Protein AF-A0A954I0S1-F1 (afdb_monomer_lite)

Structure (mmCIF, N/CA/C/O backbone):
data_AF-A0A954I0S1-F1
#
_entry.id   AF-A0A954I0S1-F1
#
loop_
_atom_site.group_PDB
_atom_site.id
_atom_site.type_symbol
_atom_site.label_atom_id
_atom_site.label_alt_id
_atom_site.label_comp_id
_atom_site.label_asym_id
_atom_site.label_entity_id
_atom_site.label_seq_id
_atom_site.pdbx_PDB_ins_code
_atom_site.Cartn_x
_atom_site.Cartn_y
_atom_site.Cartn_z
_atom_site.occup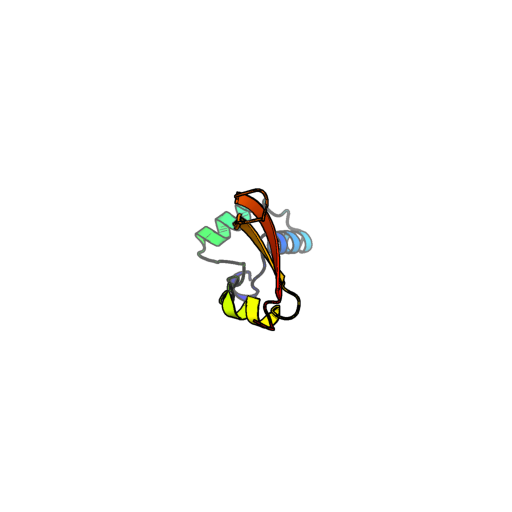ancy
_atom_site.B_iso_or_equiv
_atom_site.auth_seq_id
_atom_site.auth_comp_id
_atom_site.auth_asym_id
_atom_site.auth_atom_id
_atom_site.pdbx_PDB_model_num
ATOM 1 N N . MET A 1 1 ? 12.650 2.882 -33.802 1.00 56.69 1 MET A N 1
ATOM 2 C CA . MET A 1 1 ? 13.029 1.971 -32.698 1.00 56.69 1 MET A CA 1
ATOM 3 C C . MET A 1 1 ? 12.117 2.120 -31.484 1.00 56.69 1 MET A C 1
ATOM 5 O O . MET A 1 1 ? 11.403 1.170 -31.209 1.00 56.69 1 MET A O 1
ATOM 9 N N . ALA A 1 2 ? 12.025 3.294 -30.846 1.00 57.91 2 ALA A N 1
ATOM 10 C CA . ALA A 1 2 ? 11.219 3.498 -29.629 1.00 57.91 2 ALA A CA 1
ATOM 11 C C . ALA A 1 2 ? 9.741 3.046 -29.721 1.00 57.91 2 ALA A C 1
ATOM 13 O O . ALA A 1 2 ? 9.251 2.374 -28.821 1.00 57.91 2 ALA A O 1
ATOM 14 N N . ARG A 1 3 ? 9.059 3.323 -30.845 1.00 55.38 3 ARG A N 1
ATOM 15 C CA . ARG A 1 3 ? 7.656 2.921 -31.085 1.00 55.38 3 ARG A CA 1
ATOM 16 C C . ARG A 1 3 ? 7.424 1.399 -31.080 1.00 55.38 3 ARG A C 1
ATOM 18 O O . ARG A 1 3 ? 6.325 0.965 -30.774 1.00 55.38 3 ARG A O 1
ATOM 25 N N . LYS A 1 4 ? 8.428 0.595 -31.456 1.00 59.56 4 LYS A N 1
ATOM 26 C CA . LYS A 1 4 ? 8.297 -0.873 -31.555 1.00 59.56 4 LYS A CA 1
ATOM 27 C C . LYS A 1 4 ? 8.713 -1.595 -30.274 1.00 59.56 4 LYS A C 1
ATOM 29 O O . LYS A 1 4 ? 8.258 -2.705 -30.043 1.00 59.56 4 LYS A O 1
ATOM 34 N N . THR A 1 5 ? 9.599 -0.998 -29.478 1.00 68.06 5 THR A N 1
ATOM 35 C CA . THR A 1 5 ? 10.246 -1.684 -28.352 1.00 68.06 5 THR A CA 1
ATOM 36 C C . THR A 1 5 ? 9.692 -1.302 -26.985 1.00 68.06 5 THR A C 1
ATOM 38 O O . THR A 1 5 ? 9.977 -2.003 -26.018 1.00 68.06 5 THR A O 1
ATOM 41 N N . GLY A 1 6 ? 8.944 -0.198 -26.870 1.00 67.31 6 GLY A N 1
ATOM 42 C CA . GLY A 1 6 ? 8.451 0.265 -25.572 1.00 67.31 6 GLY A CA 1
ATOM 43 C C . GLY A 1 6 ? 9.588 0.615 -24.596 1.00 67.31 6 GLY A C 1
ATOM 44 O O . GLY A 1 6 ? 9.535 0.311 -23.404 1.00 67.31 6 GLY A O 1
ATOM 45 N N . TRP A 1 7 ? 10.678 1.195 -25.095 1.00 78.88 7 TRP A N 1
ATOM 46 C CA . TRP A 1 7 ? 11.800 1.588 -24.244 1.00 78.88 7 TRP A CA 1
ATOM 47 C C . TRP A 1 7 ? 11.553 2.919 -23.546 1.00 78.88 7 TRP A C 1
ATOM 49 O O . TRP A 1 7 ? 11.443 3.940 -24.203 1.00 78.88 7 TRP A O 1
ATOM 59 N N . GLY A 1 8 ? 11.609 2.956 -22.215 1.00 80.88 8 GLY A N 1
ATOM 60 C CA . GLY A 1 8 ? 11.587 4.226 -21.482 1.00 80.88 8 GLY A CA 1
ATOM 61 C C . GLY A 1 8 ? 12.732 5.178 -21.874 1.00 80.88 8 GLY A C 1
ATOM 62 O O . GLY A 1 8 ? 13.787 4.753 -22.351 1.00 80.88 8 GLY A O 1
ATOM 63 N N . TYR A 1 9 ? 12.549 6.478 -21.621 1.00 86.44 9 TYR A N 1
ATOM 64 C CA . TYR A 1 9 ? 13.477 7.543 -22.037 1.00 86.44 9 TYR A CA 1
ATOM 65 C C . TYR A 1 9 ? 14.939 7.291 -21.627 1.00 86.44 9 TYR A C 1
ATOM 67 O O . TYR A 1 9 ? 15.846 7.416 -22.448 1.00 86.44 9 TYR A O 1
ATOM 75 N N . SER A 1 10 ? 15.175 6.867 -20.382 1.00 85.56 10 SER A N 1
ATOM 76 C CA . SER A 1 10 ? 16.523 6.574 -19.876 1.00 85.56 10 SER A CA 1
ATOM 77 C C . SER A 1 10 ? 17.159 5.360 -20.557 1.00 85.56 10 SER A C 1
ATOM 79 O O . SER A 1 10 ? 18.376 5.312 -20.727 1.00 85.56 10 SER A O 1
ATOM 81 N N . ARG A 1 11 ? 16.347 4.383 -20.989 1.00 85.94 11 ARG A N 1
ATOM 82 C CA . ARG A 1 11 ? 16.855 3.215 -21.714 1.00 85.94 11 ARG A CA 1
ATOM 83 C C . ARG A 1 11 ? 17.332 3.609 -23.107 1.00 85.94 11 ARG A C 1
ATOM 85 O O . ARG A 1 11 ? 18.408 3.185 -23.503 1.00 85.94 11 ARG A O 1
ATOM 92 N N . ILE A 1 12 ? 16.586 4.470 -23.800 1.00 87.75 12 ILE A N 1
ATOM 93 C CA . ILE A 1 12 ? 16.990 5.022 -25.103 1.00 87.75 12 ILE A CA 1
ATOM 94 C C . ILE A 1 12 ? 18.320 5.773 -24.977 1.00 87.75 12 ILE A C 1
ATOM 96 O O . ILE A 1 12 ? 19.220 5.556 -25.782 1.00 87.75 12 ILE A O 1
ATOM 100 N N . GLN A 1 13 ? 18.473 6.600 -23.940 1.00 90.06 13 GLN A N 1
ATOM 101 C CA . GLN A 1 13 ? 19.723 7.319 -23.684 1.00 90.06 13 GLN A CA 1
ATOM 102 C C . GLN A 1 13 ? 20.913 6.366 -23.474 1.00 90.06 13 GLN A C 1
ATOM 104 O O . GLN A 1 13 ? 21.989 6.580 -24.029 1.00 90.06 13 GLN A O 1
ATOM 109 N N . GLY A 1 14 ? 20.714 5.299 -22.695 1.00 90.00 14 GLY A N 1
ATOM 110 C CA . GLY A 1 14 ? 21.745 4.290 -22.450 1.00 90.00 14 GLY A CA 1
ATOM 111 C C . GLY A 1 14 ? 22.148 3.519 -23.708 1.00 90.00 14 GLY A C 1
ATOM 112 O O . GLY A 1 14 ? 23.331 3.256 -23.903 1.00 90.00 14 GLY A O 1
ATOM 113 N N . GLU A 1 15 ? 21.194 3.195 -24.583 1.00 90.12 15 GLU A N 1
ATOM 114 C CA . GLU A 1 15 ? 21.492 2.526 -25.856 1.00 90.12 15 GLU A CA 1
ATOM 115 C C . GLU A 1 15 ? 22.218 3.451 -26.841 1.00 90.12 15 GLU A C 1
ATOM 117 O O . GLU A 1 15 ? 23.154 3.017 -27.503 1.00 90.12 15 GLU A O 1
ATOM 122 N N . LEU A 1 16 ? 21.881 4.744 -26.881 1.00 90.38 16 LEU A N 1
ATOM 123 C CA . LEU A 1 16 ? 22.641 5.724 -27.667 1.00 90.38 16 LEU A CA 1
ATOM 124 C C . LEU A 1 16 ? 24.103 5.814 -27.207 1.00 90.38 16 LEU A C 1
ATOM 126 O O . LEU A 1 16 ? 25.007 5.810 -28.040 1.00 90.38 16 LEU A O 1
ATOM 130 N N . ARG A 1 17 ? 24.335 5.801 -25.887 1.00 91.56 17 ARG A N 1
ATOM 131 C CA . ARG A 1 17 ? 25.689 5.765 -25.316 1.00 91.56 17 ARG A CA 1
ATOM 132 C C . ARG A 1 17 ? 26.436 4.482 -25.688 1.00 91.56 17 ARG A C 1
ATOM 134 O O . ARG A 1 17 ? 27.620 4.533 -25.999 1.00 91.56 17 ARG A O 1
ATOM 141 N N . ARG A 1 18 ? 25.754 3.331 -25.677 1.00 90.31 18 ARG A N 1
ATOM 142 C CA . ARG A 1 18 ? 26.331 2.036 -26.086 1.00 90.31 18 ARG A CA 1
ATOM 143 C C . ARG A 1 18 ? 26.737 2.003 -27.557 1.00 90.31 18 ARG A C 1
ATOM 145 O O . ARG A 1 18 ? 27.706 1.338 -27.891 1.00 90.31 18 ARG A O 1
ATOM 152 N N . LEU A 1 19 ? 26.020 2.726 -28.412 1.00 92.56 19 LEU A N 1
ATOM 153 C CA . LEU A 1 19 ? 26.327 2.857 -29.837 1.00 92.56 19 LEU A CA 1
ATOM 154 C C . LEU A 1 19 ? 27.440 3.883 -30.132 1.00 92.56 19 LEU A C 1
ATOM 156 O O . LEU A 1 19 ? 27.763 4.095 -31.295 1.00 92.56 19 LEU A O 1
ATOM 160 N N . GLY A 1 20 ? 28.030 4.506 -29.104 1.00 90.00 20 GLY A N 1
ATOM 161 C CA . GLY A 1 20 ? 29.146 5.446 -29.249 1.00 90.00 20 GLY A CA 1
ATOM 162 C C . GLY A 1 20 ? 28.735 6.892 -29.538 1.00 90.00 20 GLY A C 1
ATOM 163 O O . GLY A 1 20 ? 29.598 7.720 -29.812 1.00 90.00 20 GLY A O 1
ATOM 164 N N . PHE A 1 21 ? 27.443 7.218 -29.461 1.00 90.38 21 PHE A N 1
ATOM 165 C CA . PHE A 1 21 ? 26.982 8.603 -29.543 1.00 90.38 21 PHE A CA 1
ATOM 166 C C . PHE A 1 21 ? 27.089 9.282 -28.179 1.00 90.38 21 PHE A C 1
ATOM 168 O O . PHE A 1 21 ? 26.870 8.636 -27.153 1.00 90.38 21 PHE A O 1
ATOM 175 N N . ASP A 1 22 ? 27.344 10.592 -28.168 1.00 90.31 22 ASP A N 1
ATOM 176 C CA . ASP A 1 22 ? 27.116 11.417 -26.981 1.00 90.31 22 ASP A CA 1
ATOM 177 C C . ASP A 1 22 ? 25.616 11.735 -26.888 1.00 90.31 22 ASP A C 1
ATOM 179 O O . ASP A 1 22 ? 25.083 12.479 -27.721 1.00 90.31 22 ASP A O 1
ATOM 183 N N . PRO A 1 23 ? 24.871 11.092 -25.972 1.00 86.44 23 PRO A N 1
ATOM 184 C CA . PRO A 1 23 ? 23.430 11.184 -26.003 1.00 86.44 23 PRO A CA 1
ATOM 185 C C . PRO A 1 23 ? 22.968 12.517 -25.398 1.00 86.44 23 PRO A C 1
ATOM 187 O O . PRO A 1 23 ? 23.432 12.904 -24.321 1.00 86.44 23 PRO A O 1
ATOM 190 N N . PRO A 1 24 ? 21.967 13.183 -25.999 1.00 86.88 24 PRO A N 1
ATOM 191 C CA . PRO A 1 24 ? 21.366 14.359 -25.393 1.00 86.88 24 PRO A CA 1
ATOM 192 C C . PRO A 1 24 ? 20.701 14.004 -24.053 1.00 86.88 24 PRO A C 1
ATOM 194 O O . PRO A 1 24 ? 20.469 12.834 -23.717 1.00 86.88 24 PRO A O 1
ATOM 197 N N . SER A 1 25 ? 20.369 15.026 -23.266 1.00 89.44 25 SER A N 1
ATOM 198 C CA . SER A 1 25 ? 19.682 14.837 -21.988 1.00 89.44 25 SER A CA 1
ATOM 199 C C . SER A 1 25 ? 18.359 14.072 -22.159 1.00 89.44 25 SER A C 1
ATOM 201 O O . SER A 1 25 ? 17.687 14.137 -23.194 1.00 89.44 25 SER A O 1
ATOM 203 N N . VAL A 1 26 ? 17.943 13.365 -21.105 1.00 87.81 26 VAL A N 1
ATOM 204 C CA . VAL A 1 26 ? 16.682 12.602 -21.088 1.00 87.81 26 VAL A CA 1
ATOM 205 C C . VAL A 1 26 ? 15.474 13.497 -21.408 1.00 87.81 26 VAL A C 1
ATOM 207 O O . VAL A 1 26 ? 14.530 13.051 -22.060 1.00 87.81 26 VAL A O 1
ATOM 210 N N . SER A 1 27 ? 15.506 14.771 -21.003 1.00 87.50 27 SER A N 1
ATOM 211 C CA . SER A 1 27 ? 14.460 15.755 -21.310 1.00 87.50 27 SER A CA 1
ATOM 212 C C . SER A 1 27 ? 14.395 16.099 -22.799 1.00 87.50 27 SER A C 1
ATOM 214 O O . SER A 1 27 ? 13.301 16.176 -23.355 1.00 87.50 27 SER A O 1
ATOM 216 N N . THR A 1 28 ? 15.539 16.233 -23.469 1.00 89.19 28 THR A N 1
ATOM 217 C CA . THR A 1 28 ? 15.599 16.451 -24.920 1.00 89.19 28 THR A CA 1
ATOM 218 C C . THR A 1 28 ? 15.071 15.239 -25.679 1.00 89.19 28 THR A C 1
ATOM 220 O O . THR A 1 28 ? 14.235 15.391 -26.567 1.00 89.19 28 THR A O 1
ATOM 223 N N . ILE A 1 29 ? 15.462 14.026 -25.274 1.00 88.56 29 ILE A N 1
ATOM 224 C CA . ILE A 1 29 ? 14.929 12.777 -25.843 1.00 88.56 29 ILE A CA 1
ATOM 225 C C . ILE A 1 29 ? 13.404 12.718 -25.669 1.00 88.56 29 ILE A C 1
ATOM 227 O O . ILE A 1 29 ? 12.683 12.415 -26.620 1.00 88.56 29 ILE A O 1
ATOM 231 N N . ARG A 1 30 ? 12.892 13.068 -24.482 1.00 86.50 30 ARG A N 1
ATOM 232 C CA . ARG A 1 30 ? 11.449 13.155 -24.212 1.00 86.50 30 ARG A CA 1
ATOM 233 C C . ARG A 1 30 ? 10.749 14.161 -25.121 1.00 86.50 30 ARG A C 1
ATOM 235 O O . ARG A 1 30 ? 9.696 13.838 -25.662 1.00 86.50 30 ARG A O 1
ATOM 242 N N . ASN A 1 31 ? 11.312 15.354 -25.291 1.00 88.69 31 ASN A N 1
ATOM 243 C CA . ASN A 1 31 ? 10.729 16.394 -26.138 1.00 88.69 31 ASN A CA 1
ATOM 244 C C . ASN A 1 31 ? 10.666 15.954 -27.602 1.00 88.69 31 ASN A C 1
ATOM 246 O O . ASN A 1 31 ? 9.609 16.074 -28.211 1.00 88.69 31 ASN A O 1
ATOM 250 N N . ILE A 1 32 ? 11.748 15.378 -28.134 1.00 89.38 32 ILE A N 1
ATOM 251 C CA . ILE A 1 32 ? 11.798 14.857 -29.508 1.00 89.38 32 ILE A CA 1
ATOM 252 C C . ILE A 1 32 ? 10.737 13.771 -29.711 1.00 89.38 32 ILE A C 1
ATOM 254 O O . ILE A 1 32 ? 9.970 13.825 -30.670 1.00 89.38 32 ILE A O 1
ATOM 258 N N . LEU A 1 33 ? 10.656 12.802 -28.793 1.00 86.69 33 LEU A N 1
ATOM 259 C CA . LEU A 1 33 ? 9.695 11.701 -28.890 1.00 86.69 33 LEU A CA 1
ATOM 260 C C . LEU A 1 33 ? 8.247 12.188 -28.768 1.00 86.69 33 LEU A C 1
ATOM 262 O O . LEU A 1 33 ? 7.396 11.750 -29.538 1.00 86.69 33 LEU A O 1
ATOM 266 N N . ARG A 1 34 ? 7.983 13.155 -27.881 1.00 84.94 34 ARG A N 1
ATOM 267 C CA . ARG A 1 34 ? 6.666 13.787 -27.743 1.00 84.94 34 ARG A CA 1
ATOM 268 C C . ARG A 1 34 ? 6.265 14.547 -29.007 1.00 84.94 34 ARG A C 1
ATOM 270 O O . ARG A 1 34 ? 5.143 14.376 -29.467 1.00 84.94 34 ARG A O 1
ATOM 277 N N . THR A 1 35 ? 7.166 15.341 -29.588 1.00 87.25 35 THR A N 1
ATOM 278 C CA . THR A 1 35 ? 6.917 16.056 -30.854 1.00 87.25 35 THR A CA 1
ATOM 279 C C . THR A 1 35 ? 6.666 15.082 -32.006 1.00 87.25 35 THR A C 1
ATOM 281 O O . THR A 1 35 ? 5.818 15.336 -32.852 1.00 87.25 35 THR A O 1
ATOM 284 N N . ALA A 1 36 ? 7.338 13.929 -32.008 1.00 85.62 36 ALA A N 1
ATOM 285 C CA . ALA A 1 36 ? 7.110 12.858 -32.976 1.00 85.62 36 ALA A CA 1
ATOM 286 C C . ALA A 1 36 ? 5.846 12.010 -32.698 1.00 85.62 36 ALA A C 1
ATOM 288 O O . ALA A 1 36 ? 5.588 11.044 -33.422 1.00 85.62 36 ALA A O 1
ATOM 289 N N . GLY A 1 37 ? 5.081 12.313 -31.640 1.00 81.50 37 GLY A N 1
ATOM 290 C CA . GLY A 1 37 ? 3.899 11.544 -31.238 1.00 81.50 37 GLY A CA 1
ATOM 291 C C . GLY A 1 37 ? 4.214 10.096 -30.842 1.00 81.50 37 GLY A C 1
ATOM 292 O O . GLY A 1 37 ? 3.398 9.202 -31.053 1.00 81.50 37 GLY A O 1
ATOM 293 N N . ILE A 1 38 ? 5.423 9.830 -30.342 1.00 81.94 38 ILE A N 1
ATOM 294 C CA . ILE A 1 38 ? 5.861 8.507 -29.893 1.00 81.94 38 ILE A CA 1
ATOM 295 C C . ILE A 1 38 ? 5.886 8.522 -28.369 1.00 81.94 38 ILE A C 1
ATOM 297 O O . ILE A 1 38 ? 6.763 9.152 -27.783 1.00 81.94 38 ILE A O 1
ATOM 301 N N . ASP A 1 39 ? 4.968 7.794 -27.733 1.00 71.62 39 ASP A N 1
ATOM 302 C CA . ASP A 1 39 ? 5.115 7.442 -26.321 1.00 71.62 39 ASP A CA 1
ATOM 303 C C . ASP A 1 39 ? 6.020 6.208 -26.231 1.00 71.62 39 ASP A C 1
ATOM 305 O O . ASP A 1 39 ? 5.669 5.143 -26.748 1.00 71.62 39 ASP A O 1
ATOM 309 N N . PRO A 1 40 ? 7.237 6.341 -25.688 1.00 65.56 40 PRO A N 1
ATOM 310 C CA . PRO A 1 40 ? 8.190 5.251 -25.693 1.00 65.56 40 PRO A CA 1
ATOM 311 C C . PRO A 1 40 ? 8.002 4.352 -24.467 1.00 65.56 40 PRO A C 1
ATOM 313 O O . PRO A 1 40 ? 8.544 3.254 -24.436 1.00 65.56 40 PRO A O 1
ATOM 316 N N . ALA A 1 41 ? 7.207 4.767 -23.477 1.00 64.81 41 ALA A N 1
ATOM 317 C CA . ALA A 1 41 ? 6.691 3.835 -22.496 1.00 64.81 41 ALA A CA 1
ATOM 318 C C . ALA A 1 41 ? 5.493 3.120 -23.143 1.00 64.81 41 ALA A C 1
ATOM 320 O O . ALA A 1 41 ? 4.544 3.796 -23.539 1.00 64.81 41 ALA A O 1
ATOM 321 N N . PRO A 1 42 ? 5.500 1.779 -23.273 1.00 60.56 42 PRO A N 1
ATOM 322 C CA . PRO A 1 42 ? 4.288 1.055 -23.604 1.00 60.56 42 PRO A CA 1
ATOM 323 C C . PRO A 1 42 ? 3.340 1.448 -22.491 1.00 60.56 42 PRO A C 1
ATOM 325 O O . PRO A 1 42 ? 3.713 1.296 -21.321 1.00 60.56 42 PRO A O 1
ATOM 328 N N . GLY A 1 43 ? 2.233 2.100 -22.874 1.00 59.75 43 GLY A N 1
ATOM 329 C CA . GLY A 1 43 ? 1.322 2.754 -21.951 1.00 59.75 43 GLY A CA 1
ATOM 330 C C . GLY A 1 43 ? 1.226 1.872 -20.733 1.00 59.75 43 GLY A C 1
ATOM 331 O O . GLY A 1 43 ? 0.880 0.697 -20.876 1.00 59.75 43 GLY A O 1
ATOM 332 N N . ARG A 1 44 ? 1.681 2.377 -19.576 1.00 57.84 44 ARG A N 1
ATOM 333 C CA . ARG A 1 44 ? 1.419 1.690 -18.322 1.00 57.84 44 ARG A CA 1
ATOM 334 C C . ARG A 1 44 ? -0.085 1.576 -18.336 1.00 57.84 44 ARG A C 1
ATOM 336 O O . ARG A 1 44 ? -0.768 2.555 -18.055 1.00 57.84 44 ARG A O 1
ATOM 343 N N . SER A 1 45 ? -0.598 0.421 -18.746 1.00 58.00 45 SER A N 1
ATOM 344 C CA . SER A 1 45 ? -1.933 0.044 -18.402 1.00 58.00 45 SER A CA 1
ATOM 345 C C . SER A 1 45 ? -1.839 0.094 -16.896 1.00 58.00 45 SER A C 1
ATOM 347 O O . SER A 1 45 ? -1.227 -0.767 -16.260 1.00 58.00 45 SER A O 1
ATOM 349 N N . THR A 1 46 ? -2.353 1.170 -16.320 1.00 59.25 46 THR A N 1
ATOM 350 C CA . THR A 1 46 ? -3.070 1.063 -15.077 1.00 59.25 46 THR A CA 1
ATOM 351 C C . THR A 1 46 ? -4.075 -0.034 -15.371 1.00 59.25 46 THR A C 1
ATOM 353 O O . THR A 1 46 ? -5.162 0.213 -15.888 1.00 59.25 46 THR A O 1
ATOM 356 N N . GLY A 1 47 ? -3.644 -1.287 -15.163 1.00 64.69 47 GLY A N 1
ATOM 357 C CA . GLY A 1 47 ? -4.559 -2.400 -15.050 1.00 64.69 47 GLY A CA 1
ATOM 358 C C . GLY A 1 47 ? -5.649 -1.888 -14.132 1.00 64.69 47 GLY A C 1
ATOM 359 O O . GLY A 1 47 ? -5.354 -1.134 -13.190 1.00 64.69 47 GLY A O 1
ATOM 360 N N . LYS A 1 48 ? -6.906 -2.156 -14.489 1.00 80.44 48 LYS A N 1
ATOM 361 C CA . LYS A 1 48 ? -8.039 -1.631 -13.723 1.00 80.44 48 LYS A CA 1
ATOM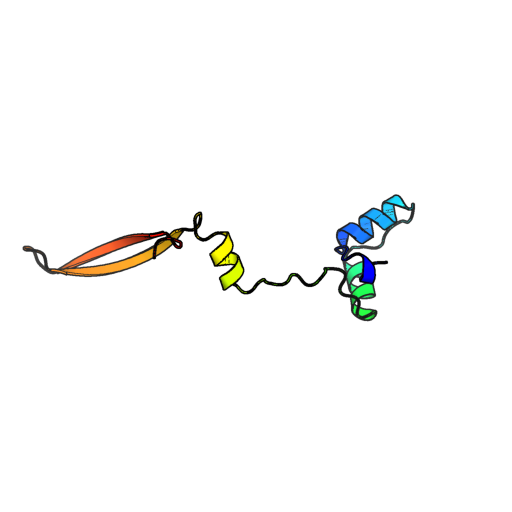 362 C C . LYS A 1 48 ? -7.727 -1.866 -12.249 1.00 80.44 48 LYS A C 1
ATOM 364 O O . LYS A 1 48 ? -7.214 -2.926 -11.907 1.00 80.44 48 LYS A O 1
ATOM 369 N N . TRP A 1 49 ? -7.957 -0.880 -11.387 1.00 80.38 49 TRP A N 1
ATOM 370 C CA . TRP A 1 49 ? -7.550 -0.975 -9.979 1.00 80.38 49 TRP A CA 1
ATOM 371 C C . TRP A 1 49 ? -8.033 -2.279 -9.317 1.00 80.38 49 TRP A C 1
ATOM 373 O O . TRP A 1 49 ? -7.319 -2.891 -8.529 1.00 80.38 49 TRP A O 1
ATOM 383 N N . SER A 1 50 ? -9.191 -2.776 -9.757 1.00 81.38 50 SER A N 1
ATOM 384 C CA . SER A 1 50 ? -9.730 -4.095 -9.424 1.00 81.38 50 SER A CA 1
ATOM 385 C C . SER A 1 50 ? -8.814 -5.276 -9.766 1.00 81.38 50 SER A C 1
ATOM 387 O O . SER A 1 50 ? -8.713 -6.211 -8.982 1.00 81.38 50 SER A O 1
ATOM 389 N N . GLU A 1 51 ? -8.136 -5.259 -10.909 1.00 84.00 51 GLU A N 1
ATOM 390 C CA . GLU A 1 51 ? -7.200 -6.300 -11.334 1.00 84.00 51 GLU A CA 1
ATOM 391 C C . GLU A 1 51 ? -5.928 -6.290 -10.482 1.00 84.00 51 GLU A C 1
ATOM 393 O O . GLU A 1 51 ? -5.442 -7.344 -10.077 1.00 84.00 51 GLU A O 1
ATOM 398 N N . PHE A 1 52 ? -5.413 -5.102 -10.153 1.00 83.56 52 PHE A N 1
ATOM 399 C CA . PHE A 1 52 ? -4.294 -4.979 -9.221 1.00 83.56 52 PHE A CA 1
ATOM 400 C C . PHE A 1 52 ? -4.668 -5.522 -7.839 1.00 83.56 52 PHE A C 1
ATOM 402 O O . PHE A 1 52 ? -3.925 -6.337 -7.287 1.00 83.56 52 PHE A O 1
ATOM 409 N N . LEU A 1 53 ? -5.828 -5.113 -7.316 1.00 85.81 53 LEU A N 1
ATOM 410 C CA . LEU A 1 53 ? -6.338 -5.585 -6.033 1.00 85.81 53 LE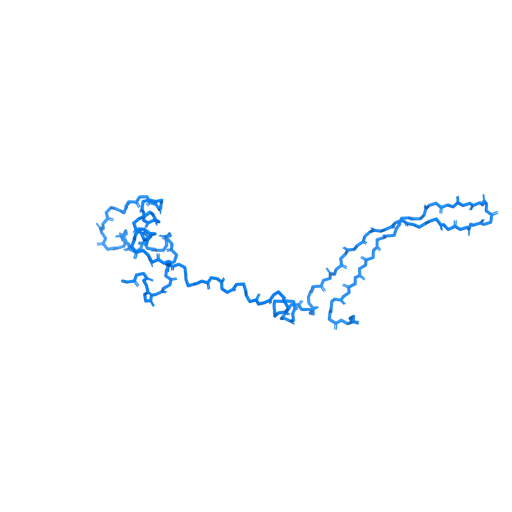U A CA 1
ATOM 411 C C . LEU A 1 53 ? -6.559 -7.095 -6.049 1.00 85.81 53 LEU A C 1
ATOM 413 O O . LEU A 1 53 ? -6.100 -7.762 -5.13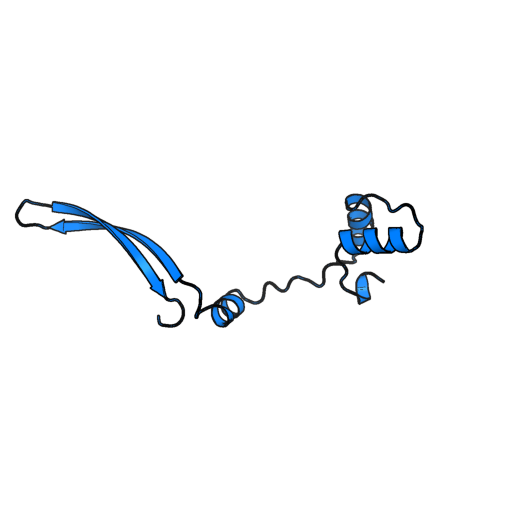8 1.00 85.81 53 LEU A O 1
ATOM 417 N N . SER A 1 54 ? -7.168 -7.654 -7.096 1.00 83.81 54 SER A N 1
ATOM 418 C CA . SER A 1 54 ? -7.399 -9.099 -7.214 1.00 83.81 54 SER A CA 1
ATOM 419 C C . SER A 1 54 ? -6.095 -9.902 -7.189 1.00 83.81 54 SER A C 1
ATOM 421 O O . SER A 1 54 ? -6.016 -10.912 -6.495 1.00 83.81 54 SER A O 1
ATOM 423 N N . ARG A 1 55 ? -5.044 -9.429 -7.872 1.00 86.56 55 ARG A N 1
ATOM 424 C CA . ARG A 1 55 ? -3.728 -10.094 -7.888 1.00 86.56 55 ARG A CA 1
ATOM 425 C C . ARG A 1 55 ? -3.002 -10.052 -6.540 1.00 86.56 55 ARG A C 1
ATOM 427 O O . ARG A 1 55 ? -2.195 -10.934 -6.273 1.00 86.56 55 ARG A O 1
ATOM 434 N N . HIS A 1 56 ? -3.267 -9.041 -5.714 1.00 84.56 56 HIS A N 1
ATOM 435 C CA . HIS A 1 56 ? -2.572 -8.821 -4.439 1.00 84.56 56 HIS A CA 1
ATOM 436 C C . HIS A 1 56 ? -3.495 -8.965 -3.219 1.00 84.56 56 HIS A C 1
ATOM 438 O O . HIS A 1 56 ? -3.092 -8.669 -2.100 1.00 84.56 56 HIS A O 1
ATOM 444 N N . ALA A 1 57 ? -4.737 -9.419 -3.400 1.00 86.56 57 ALA A N 1
ATOM 445 C CA . ALA A 1 57 ? -5.745 -9.420 -2.340 1.00 86.56 57 ALA A CA 1
ATOM 446 C C . ALA A 1 57 ? -5.321 -10.260 -1.126 1.00 86.56 57 ALA A C 1
ATOM 448 O O . ALA A 1 57 ? -5.666 -9.915 -0.002 1.00 86.56 57 ALA A O 1
ATOM 449 N N . SER A 1 58 ? -4.563 -11.339 -1.352 1.00 85.88 58 SER A N 1
ATOM 450 C CA . SER A 1 58 ? -4.063 -12.241 -0.306 1.00 85.88 58 SER A CA 1
ATOM 451 C C . SER A 1 58 ? -2.915 -11.666 0.524 1.00 85.88 58 SER A C 1
ATOM 453 O O . SER A 1 58 ? -2.581 -12.219 1.567 1.00 85.88 58 SER A O 1
ATOM 455 N N . THR A 1 59 ? -2.276 -10.589 0.063 1.00 87.56 59 THR A N 1
ATOM 456 C CA . THR A 1 59 ? -1.165 -9.934 0.768 1.00 87.56 59 THR A CA 1
ATOM 457 C C . THR A 1 59 ? -1.536 -8.547 1.282 1.00 87.56 59 THR A C 1
ATOM 459 O O . THR A 1 59 ? -0.848 -8.012 2.151 1.00 87.56 59 THR A O 1
ATOM 462 N N . LEU A 1 60 ? -2.624 -7.960 0.780 1.00 90.56 60 LEU A N 1
ATOM 463 C CA . LEU A 1 60 ? -3.068 -6.628 1.160 1.00 90.56 60 LEU A CA 1
ATOM 464 C C . LEU A 1 60 ? -3.995 -6.646 2.380 1.00 90.56 60 LEU A C 1
ATOM 466 O O . LEU A 1 60 ? -4.982 -7.382 2.452 1.00 90.56 60 LEU A O 1
ATOM 470 N N . TRP A 1 61 ? -3.712 -5.727 3.297 1.00 92.00 61 TRP A N 1
ATOM 471 C CA . TRP A 1 61 ? -4.562 -5.386 4.428 1.00 92.00 61 TRP A CA 1
ATOM 472 C C . TRP A 1 61 ? -4.994 -3.930 4.306 1.00 92.00 61 TRP A C 1
ATOM 474 O O . TRP A 1 61 ? -4.162 -3.045 4.106 1.00 92.00 61 TRP A O 1
ATOM 484 N N . ALA A 1 62 ? -6.293 -3.678 4.434 1.00 91.06 62 ALA A N 1
ATOM 485 C CA . ALA A 1 62 ? -6.804 -2.336 4.653 1.00 91.06 62 ALA A CA 1
ATOM 486 C C . ALA A 1 62 ? -6.686 -2.009 6.145 1.00 91.06 62 ALA A C 1
ATOM 488 O O . ALA A 1 62 ? -7.062 -2.818 6.992 1.00 91.06 62 ALA A O 1
ATOM 489 N N . CYS A 1 63 ? -6.148 -0.838 6.457 1.00 94.94 63 CYS A N 1
ATOM 490 C CA . CYS A 1 63 ? -6.033 -0.326 7.814 1.00 94.94 63 CYS A CA 1
ATOM 491 C C . CYS A 1 63 ? -6.878 0.941 7.902 1.00 94.94 63 CYS A C 1
ATOM 493 O O . CYS A 1 63 ? -6.751 1.808 7.036 1.00 94.94 63 CYS A O 1
ATOM 495 N N . ASP A 1 64 ? -7.741 1.026 8.908 1.00 94.38 64 ASP A N 1
ATOM 496 C CA . ASP A 1 64 ? -8.608 2.182 9.114 1.00 94.38 64 ASP A CA 1
ATOM 497 C C . ASP A 1 64 ? -8.689 2.536 10.601 1.00 94.38 64 ASP A C 1
ATOM 499 O O . ASP A 1 64 ? -8.443 1.701 11.477 1.00 94.38 64 ASP A O 1
ATOM 503 N N . PHE A 1 65 ? -9.020 3.788 10.884 1.00 95.88 65 PHE A N 1
ATOM 504 C CA . PHE A 1 65 ? -9.079 4.335 12.226 1.00 95.88 65 PHE A CA 1
ATOM 505 C C . PHE A 1 65 ? -10.358 5.140 12.408 1.00 95.88 65 PHE A C 1
ATOM 507 O O . PHE A 1 65 ? -10.634 6.064 11.646 1.00 95.88 65 PHE A O 1
ATOM 514 N N . PHE A 1 66 ? -11.126 4.826 13.447 1.00 94.44 66 PHE A N 1
ATOM 515 C CA . PHE A 1 66 ? -12.333 5.580 13.762 1.00 94.44 66 PHE A CA 1
ATOM 516 C C . PHE A 1 66 ? -12.538 5.724 15.262 1.00 94.44 66 PHE A C 1
ATOM 518 O O . PHE A 1 66 ? -12.042 4.933 16.068 1.00 94.44 66 PHE A O 1
ATOM 525 N N . THR A 1 67 ? -13.308 6.743 15.632 1.00 96.00 67 THR A N 1
ATOM 526 C CA . THR A 1 67 ? -13.711 6.977 17.013 1.00 96.00 67 THR A CA 1
ATOM 527 C C . THR A 1 67 ? -15.188 6.689 17.197 1.00 96.00 67 THR A C 1
ATOM 529 O O . THR A 1 67 ? -16.018 6.914 16.311 1.00 96.00 67 THR A O 1
ATOM 532 N N . LYS A 1 68 ? -15.539 6.156 18.366 1.00 94.88 68 LYS A N 1
ATOM 533 C CA . LYS A 1 68 ? -16.932 5.947 18.745 1.00 94.88 68 LYS A CA 1
ATOM 534 C C . LYS A 1 68 ? -17.126 6.284 20.209 1.00 94.88 68 LYS A C 1
ATOM 536 O O . LYS A 1 68 ? -16.406 5.789 21.072 1.00 94.88 68 LYS A O 1
ATOM 541 N N . GLN A 1 69 ? -18.147 7.086 20.490 1.00 95.06 69 GLN A N 1
ATOM 542 C CA . GLN A 1 69 ? -18.623 7.251 21.855 1.00 95.06 69 GLN A CA 1
ATOM 543 C C . GLN A 1 69 ? -19.342 5.985 22.317 1.00 95.06 69 GLN A C 1
ATOM 545 O O . GLN A 1 69 ? -20.310 5.542 21.690 1.00 95.06 69 GLN A O 1
ATOM 550 N N . VAL A 1 70 ? -18.855 5.419 23.417 1.00 94.31 70 VAL A N 1
ATOM 551 C CA . VAL A 1 70 ? -19.402 4.231 24.064 1.00 94.31 70 VAL A CA 1
ATOM 552 C C . VAL A 1 70 ? -19.848 4.606 25.471 1.00 94.31 70 VAL A C 1
ATOM 554 O O . VAL A 1 70 ? -19.116 5.241 26.229 1.00 94.31 70 VAL A O 1
ATOM 557 N N . TRP A 1 71 ? -21.068 4.212 25.823 1.00 95.38 71 TRP A N 1
ATOM 558 C CA . TRP A 1 71 ? -21.594 4.392 27.170 1.00 95.38 71 TRP A CA 1
ATOM 559 C C . TRP A 1 71 ? -21.007 3.334 28.100 1.00 95.38 71 TRP A C 1
ATOM 561 O O . TRP A 1 71 ? -21.172 2.136 27.878 1.00 95.38 71 TRP A O 1
ATOM 571 N N . THR A 1 72 ? -20.323 3.783 29.148 1.00 89.88 72 THR A N 1
ATOM 572 C CA . THR A 1 72 ? -19.809 2.926 30.220 1.00 89.88 72 THR A CA 1
ATOM 573 C C . THR A 1 72 ? -20.565 3.206 31.518 1.00 89.88 72 THR A C 1
ATOM 575 O O . THR A 1 72 ? -21.280 4.201 31.630 1.00 89.88 72 THR A O 1
ATOM 578 N N . LEU A 1 73 ? -20.361 2.374 32.543 1.00 90.81 73 LEU A N 1
ATOM 579 C CA . LEU A 1 73 ? -20.950 2.575 33.876 1.00 90.81 73 LEU A CA 1
ATOM 580 C C . LEU A 1 73 ? -20.566 3.919 34.531 1.00 90.81 73 LEU A C 1
ATOM 582 O O . LEU A 1 73 ? -21.224 4.343 35.473 1.00 90.81 73 LEU A O 1
ATOM 586 N N . ARG A 1 74 ? -19.504 4.584 34.053 1.00 91.12 74 ARG A N 1
ATOM 587 C CA . ARG A 1 74 ? -19.023 5.881 34.561 1.00 91.12 74 ARG A CA 1
ATOM 588 C C . ARG A 1 74 ? -19.397 7.066 33.660 1.00 91.12 74 ARG A C 1
ATOM 590 O O . ARG A 1 74 ? -18.963 8.179 33.933 1.00 91.12 74 ARG A O 1
ATOM 597 N N . GLY A 1 75 ? -20.181 6.838 32.603 1.00 93.19 75 GLY A N 1
ATOM 598 C CA . GLY A 1 75 ? -20.559 7.853 31.616 1.00 93.19 75 GLY A CA 1
ATOM 599 C C . GLY A 1 75 ? -20.025 7.568 30.205 1.00 93.19 75 GLY A C 1
ATOM 600 O O . GLY A 1 75 ? -19.483 6.483 29.948 1.00 93.19 75 GLY A O 1
ATOM 601 N N . PRO A 1 76 ? -20.210 8.513 29.268 1.00 94.50 76 PRO A N 1
ATOM 602 C CA . PRO A 1 76 ? -19.766 8.366 27.889 1.00 94.50 76 PRO A CA 1
ATOM 603 C C . PRO A 1 76 ? -18.242 8.492 27.800 1.00 94.50 76 PRO A C 1
ATOM 605 O O . PRO A 1 76 ? -17.646 9.424 28.336 1.00 94.50 76 PRO A O 1
ATOM 608 N N . VAL A 1 77 ? -17.614 7.546 27.106 1.00 94.38 77 VAL A N 1
ATOM 609 C CA . VAL A 1 77 ? -16.172 7.525 26.844 1.00 94.38 77 VAL A CA 1
ATOM 610 C C . VAL A 1 77 ? -15.951 7.464 25.339 1.00 94.38 77 VAL A C 1
ATOM 612 O O . VAL A 1 77 ? -16.615 6.701 24.637 1.00 94.38 77 VAL A O 1
ATOM 615 N N . GLU A 1 78 ? -15.017 8.264 24.831 1.00 95.44 78 GLU A N 1
ATOM 616 C CA . GLU A 1 78 ? -14.586 8.177 23.438 1.00 95.44 78 GLU A CA 1
ATOM 617 C C . GLU A 1 78 ? -13.556 7.057 23.282 1.00 95.44 78 GLU A C 1
ATOM 619 O O . GLU A 1 78 ? -12.477 7.091 23.873 1.00 95.44 78 GLU A O 1
ATOM 624 N N . MET A 1 79 ? -13.906 6.042 22.498 1.00 95.00 79 MET A N 1
ATOM 625 C CA . MET A 1 79 ? -12.998 4.959 22.147 1.00 95.00 79 MET A CA 1
ATOM 626 C C . MET A 1 79 ? -12.380 5.230 20.783 1.00 95.00 79 MET A C 1
ATOM 628 O O . MET A 1 79 ? -13.082 5.606 19.846 1.00 95.00 79 MET A O 1
ATOM 632 N N . TYR A 1 80 ? -11.079 4.982 20.676 1.00 95.31 80 TYR A N 1
ATOM 633 C CA . TYR A 1 80 ? -10.297 5.085 19.450 1.00 95.31 80 TYR A CA 1
ATOM 634 C C . TYR A 1 80 ? -9.970 3.670 18.976 1.00 95.31 80 TYR A C 1
ATOM 636 O O . TYR A 1 80 ? -9.326 2.910 19.700 1.00 95.31 80 TYR A O 1
ATOM 644 N N . LEU A 1 81 ? -10.446 3.295 17.791 1.00 95.75 81 LEU A N 1
ATOM 645 C CA . LEU A 1 81 ? -10.311 1.946 17.257 1.00 95.75 81 LEU A CA 1
ATOM 646 C C . LEU A 1 81 ? -9.435 1.967 16.009 1.00 95.75 81 LEU A C 1
ATOM 648 O O . LEU A 1 81 ? -9.730 2.676 15.050 1.00 95.75 81 LEU A O 1
ATOM 652 N N . LEU A 1 82 ? -8.389 1.142 16.022 1.00 96.50 82 LEU A N 1
ATOM 653 C CA . LEU A 1 82 ? -7.590 0.797 14.851 1.00 96.50 82 LEU A CA 1
ATOM 654 C C . LEU A 1 82 ? -8.036 -0.579 14.354 1.00 96.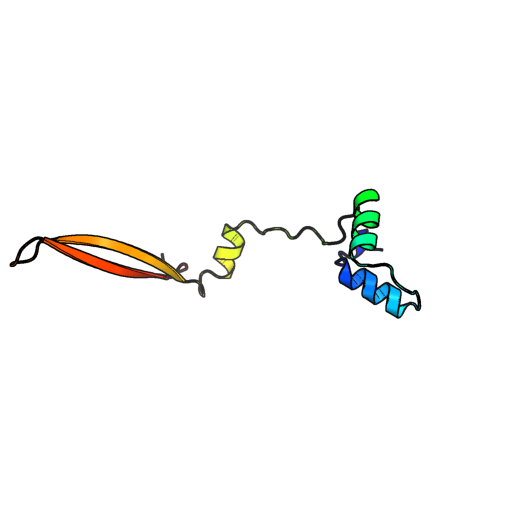50 82 LEU A C 1
ATOM 656 O O . LEU A 1 82 ? -7.982 -1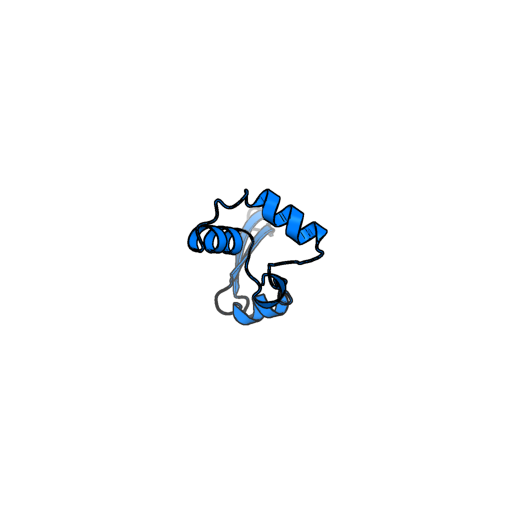.550 15.111 1.00 96.50 82 LEU A O 1
ATOM 660 N N . VAL A 1 83 ? -8.478 -0.668 13.102 1.00 94.06 83 VAL A N 1
ATOM 661 C CA . VAL A 1 83 ? -8.972 -1.915 12.508 1.00 94.06 83 VAL A CA 1
ATOM 662 C C . VAL A 1 83 ? -8.136 -2.332 11.308 1.00 94.06 83 VAL A C 1
ATOM 664 O O . VAL A 1 83 ? -7.717 -1.506 10.501 1.00 94.06 83 VAL A O 1
ATOM 667 N N . PHE A 1 84 ? -7.934 -3.642 11.180 1.00 93.44 84 PHE A N 1
ATOM 668 C CA . PHE A 1 84 ? -7.250 -4.271 10.057 1.00 93.44 84 PHE A CA 1
ATOM 669 C C . PHE A 1 84 ? -8.220 -5.218 9.356 1.00 93.44 84 PHE A C 1
ATOM 671 O O . PHE A 1 84 ? -8.790 -6.110 9.983 1.00 93.44 84 PHE A O 1
ATOM 678 N N . ILE A 1 85 ? -8.414 -5.026 8.054 1.00 92.62 85 ILE A N 1
ATOM 679 C CA . ILE A 1 85 ? -9.327 -5.814 7.229 1.00 92.62 85 ILE A CA 1
ATOM 680 C C . ILE A 1 85 ? -8.515 -6.483 6.128 1.00 92.62 85 ILE A C 1
ATOM 682 O O . ILE A 1 85 ? -7.928 -5.815 5.276 1.00 92.62 85 ILE A O 1
ATOM 686 N N . HIS A 1 86 ? -8.487 -7.811 6.132 1.00 90.25 86 HIS A N 1
ATOM 687 C CA . HIS A 1 86 ? -7.832 -8.576 5.082 1.00 90.25 86 HIS A CA 1
ATOM 688 C C . HIS A 1 86 ? -8.673 -8.534 3.803 1.00 90.25 86 HIS A C 1
ATOM 690 O O . HIS A 1 86 ? -9.848 -8.903 3.813 1.00 90.25 86 HIS A O 1
ATOM 696 N N . ILE A 1 87 ? -8.081 -8.066 2.701 1.00 86.12 87 ILE A N 1
ATOM 697 C CA . ILE A 1 87 ? -8.835 -7.744 1.483 1.00 86.12 87 ILE A CA 1
ATOM 698 C C . ILE A 1 87 ? -9.366 -9.005 0.785 1.00 86.12 87 ILE A C 1
ATOM 700 O O . ILE A 1 87 ? -10.437 -8.950 0.190 1.00 86.12 87 ILE A O 1
ATOM 704 N N . ALA A 1 88 ? -8.675 -10.147 0.875 1.00 85.19 88 ALA A N 1
ATOM 705 C CA . ALA A 1 88 ? -9.126 -11.385 0.228 1.00 85.19 88 ALA A CA 1
ATOM 706 C C . ALA A 1 88 ? -10.246 -12.142 0.961 1.00 85.19 88 ALA A C 1
ATOM 708 O O . ALA A 1 88 ? -10.896 -12.975 0.337 1.00 85.19 88 ALA A O 1
ATOM 709 N N . SER A 1 89 ? -10.457 -11.909 2.260 1.00 82.56 89 SER A N 1
ATOM 710 C CA . SER A 1 89 ? -11.463 -12.636 3.060 1.00 82.56 89 SER A CA 1
ATOM 711 C C . SER A 1 89 ? -12.687 -11.793 3.423 1.00 82.56 89 SER A C 1
ATOM 713 O O . SER A 1 89 ? -13.477 -12.208 4.268 1.00 82.56 89 SER A O 1
ATOM 715 N N . ARG A 1 90 ? -12.794 -10.593 2.853 1.00 63.56 90 ARG A N 1
ATOM 716 C CA . ARG A 1 90 ? -13.900 -9.660 3.059 1.00 63.56 90 ARG A CA 1
ATOM 717 C C . ARG A 1 90 ? -15.004 -9.901 2.039 1.00 63.56 90 ARG A C 1
ATOM 719 O O . ARG A 1 90 ? -16.177 -9.743 2.435 1.00 63.56 90 ARG A O 1
#

Sequence (90 aa):
MARKTGWGYSRIQGELRRLGFDPPSVSTIRNILRTAGIDPAPGRSTGKWSEFLSRHASTLWACDFFTKQVWTLRGPVEMYLLVFIHIASR

Radius of gyration: 25.44 Å; chains: 1; bounding box: 51×29×68 Å

pLDDT: mean 84.28, std 11.34, range [55.38, 96.5]

Foldseek 3Di:
DLQVQLDQLVRVQVVCVVVVHNGDDSVVSVVVCVVVVHDSHPPPPPPPVVVVCVVCLQPDKDWDKDWDFDQDPVGTDIDIDIDIHRRVVD

Secondary structure (DSSP, 8-state):
-HHHHT--HHHHHHHHHHTT--PPPHHHHHHHHHHTT---S-------HHHHHHHHTTT-EEEEEEEEEEEETTEEEEEEEEEEEEGGG-